Protein AF-A0A5K0XWB1-F1 (afdb_monomer)

Sequence (77 aa):
MTVKTPATPASKIERTPITTPGGPKAKEEKIFVTVRVRPLNRLEEIQKDQVAWECTDDNTIVLKNPSHERTSASYTF

pLDDT: mean 76.06, std 18.65, range [41.81, 96.5]

Nearest PDB s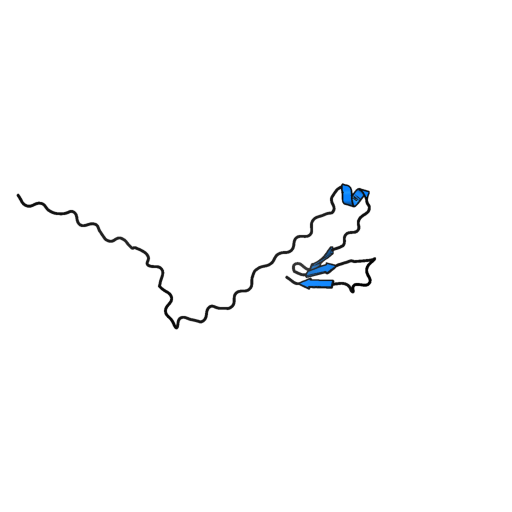tructures (foldseek):
  7lxr-assembly2_B  TM=8.662E-01  e=1.071E-01  Drosophila melanogaster
  5xjb-assembly1_A  TM=8.368E-01  e=4.655E-01  Mus musculus
  5xjb-assembly2_B  TM=8.407E-01  e=5.688E-01  Mus musculus
  3j2u-assembly1_K-1  TM=8.435E-01  e=9.705E-01  Drosophila melanogaster

Mean predicted aligned error: 15.45 Å

Organism: NCBI:txid210225

Structure (mmCIF, N/CA/C/O backbone):
data_AF-A0A5K0XWB1-F1
#
_entry.id   AF-A0A5K0XWB1-F1
#
loop_
_atom_site.group_PDB
_atom_site.id
_atom_site.type_symbol
_atom_site.label_atom_id
_atom_site.label_alt_id
_atom_site.label_comp_id
_atom_site.label_asym_id
_atom_site.label_entity_id
_atom_site.label_seq_id
_atom_site.pdbx_PDB_ins_code
_atom_site.Cartn_x
_atom_site.Cartn_y
_atom_site.Cartn_z
_atom_site.occupancy
_atom_site.B_iso_or_equiv
_atom_site.auth_seq_id
_atom_site.auth_comp_id
_atom_site.auth_asym_id
_atom_site.auth_atom_id
_atom_site.pdbx_PDB_model_num
ATOM 1 N N . MET A 1 1 ? -54.136 55.924 16.617 1.00 43.16 1 MET A N 1
ATOM 2 C CA . MET A 1 1 ? -52.860 55.445 16.047 1.00 43.16 1 MET A CA 1
ATOM 3 C C . MET A 1 1 ? -52.189 54.559 17.083 1.00 43.16 1 MET A C 1
ATOM 5 O O . MET A 1 1 ? -51.763 55.077 18.102 1.00 43.16 1 MET A O 1
ATOM 9 N N . THR A 1 2 ? -52.155 53.243 16.880 1.00 43.72 2 THR A N 1
ATOM 10 C CA . THR A 1 2 ? -51.384 52.317 17.725 1.00 43.72 2 THR A CA 1
ATOM 11 C C . THR A 1 2 ? -50.707 51.305 16.809 1.00 43.72 2 THR A C 1
ATOM 13 O O . THR A 1 2 ? -51.3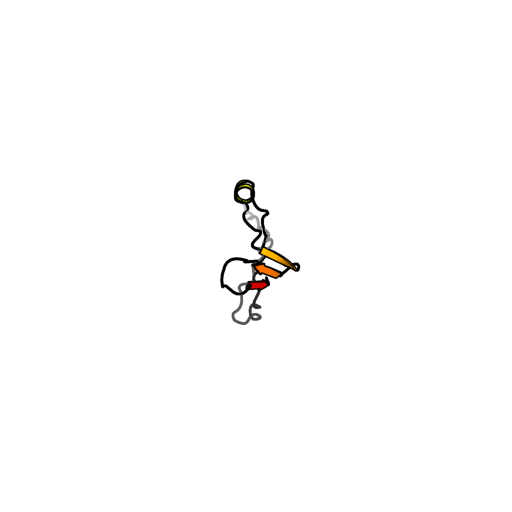55 50.518 16.123 1.00 43.72 2 THR A O 1
ATOM 16 N N . VAL A 1 3 ? -49.385 51.416 16.713 1.00 41.81 3 VAL A N 1
ATOM 17 C CA . VAL A 1 3 ? -48.538 50.633 15.810 1.00 41.81 3 VAL A CA 1
ATOM 18 C C . VAL A 1 3 ? -48.226 49.310 16.510 1.00 41.81 3 VAL A C 1
ATOM 20 O O . VAL A 1 3 ? -47.674 49.318 17.607 1.00 41.81 3 VAL A O 1
ATOM 23 N N . LYS A 1 4 ? -48.622 48.175 15.925 1.00 46.84 4 LYS A N 1
ATOM 24 C CA . LYS A 1 4 ? -48.256 46.842 16.429 1.00 46.84 4 LYS A CA 1
ATOM 25 C C . LYS A 1 4 ? -46.944 46.415 15.775 1.00 46.84 4 LYS A C 1
ATOM 27 O O . LYS A 1 4 ? -46.877 46.285 14.557 1.00 46.84 4 LYS A O 1
ATOM 32 N N . THR A 1 5 ? -45.913 46.215 16.585 1.00 51.91 5 THR A N 1
ATOM 33 C CA . THR A 1 5 ? -44.606 45.687 16.175 1.00 51.91 5 THR A CA 1
ATOM 34 C C . THR A 1 5 ? -44.750 44.230 15.713 1.00 51.91 5 THR A C 1
ATOM 36 O O . THR A 1 5 ? -45.440 43.462 16.389 1.00 51.91 5 THR A O 1
ATOM 39 N N . PRO A 1 6 ? -44.125 43.802 14.602 1.00 48.53 6 PRO A N 1
ATOM 40 C CA . PRO A 1 6 ? -44.136 42.397 14.215 1.00 48.53 6 PRO A CA 1
ATOM 41 C C . PRO A 1 6 ? -43.232 41.584 15.155 1.00 48.53 6 PRO A C 1
ATOM 43 O O . PRO A 1 6 ? -42.056 41.895 15.330 1.00 48.53 6 PRO A O 1
ATOM 46 N N . ALA A 1 7 ? -43.800 40.552 15.779 1.00 50.00 7 ALA A N 1
ATOM 47 C CA . ALA A 1 7 ? -43.083 39.580 16.594 1.00 50.00 7 ALA A CA 1
ATOM 48 C C . ALA A 1 7 ? -42.478 38.498 15.687 1.00 50.00 7 ALA A C 1
ATOM 50 O O . ALA A 1 7 ? -43.206 37.768 15.016 1.00 50.00 7 ALA A O 1
ATOM 51 N N . THR A 1 8 ? -41.151 38.389 15.663 1.00 55.69 8 THR A N 1
ATOM 52 C CA . THR A 1 8 ? -40.445 37.311 14.961 1.00 55.69 8 THR A CA 1
ATOM 53 C C . THR A 1 8 ? -40.532 36.023 15.792 1.00 55.69 8 THR A C 1
ATOM 55 O O . THR A 1 8 ? -40.128 36.041 16.957 1.00 55.69 8 THR A O 1
ATOM 58 N N . PRO A 1 9 ? -41.028 34.894 15.253 1.00 47.94 9 PRO A N 1
ATOM 59 C CA . PRO A 1 9 ? -40.984 33.623 15.963 1.00 47.94 9 PRO A CA 1
ATOM 60 C C . PRO A 1 9 ? -39.532 33.139 16.040 1.00 47.94 9 PRO A C 1
ATOM 62 O O . PRO A 1 9 ? -38.865 32.961 15.020 1.00 47.94 9 PRO A O 1
ATOM 65 N N . ALA A 1 10 ? -39.037 32.947 17.263 1.00 51.19 10 ALA A N 1
ATOM 66 C CA . ALA A 1 10 ? -37.718 32.399 17.556 1.00 51.19 10 ALA A CA 1
ATOM 67 C C . ALA A 1 10 ? -37.650 30.925 17.120 1.00 51.19 10 ALA A C 1
ATOM 69 O O . ALA A 1 10 ? -37.840 30.008 17.918 1.00 51.19 10 ALA A O 1
ATOM 70 N N . SER A 1 11 ? -37.418 30.688 15.830 1.00 47.69 11 SER A N 1
ATOM 71 C CA . SER A 1 11 ? -37.165 29.350 15.309 1.00 47.69 11 SER A CA 1
ATOM 72 C C . SER A 1 11 ? -35.706 28.980 15.571 1.00 47.69 11 SER A C 1
ATOM 74 O O . SER A 1 11 ? -34.795 29.589 15.016 1.00 47.69 11 SER A O 1
ATOM 76 N N . LYS A 1 12 ? -35.523 28.020 16.486 1.00 55.38 12 LYS A N 1
ATOM 77 C CA . LYS A 1 12 ? -34.363 27.134 16.678 1.00 55.38 12 LYS A CA 1
ATOM 78 C C . LYS A 1 12 ? -33.020 27.634 16.121 1.00 55.38 12 LYS A C 1
ATOM 80 O O . LYS A 1 12 ? -32.616 27.274 15.021 1.00 55.38 12 LYS A O 1
ATOM 85 N N . ILE A 1 13 ? -32.256 28.323 16.961 1.00 58.12 13 ILE A N 1
ATOM 86 C CA . ILE A 1 13 ? -30.796 28.224 16.882 1.00 58.12 13 ILE A CA 1
ATOM 87 C C . ILE A 1 13 ? -30.440 26.934 17.621 1.00 58.12 13 ILE A C 1
ATOM 89 O O . ILE A 1 13 ? -30.544 26.872 18.848 1.00 58.12 13 ILE A O 1
ATOM 93 N N . GLU A 1 14 ? -30.088 25.885 16.875 1.00 56.03 14 GLU A N 1
ATOM 94 C CA . GLU A 1 14 ? -29.374 24.733 17.426 1.00 56.03 14 GLU A CA 1
ATOM 95 C C . GLU A 1 14 ? -28.061 25.245 18.025 1.00 56.03 14 GLU A C 1
ATOM 97 O O . GLU A 1 14 ? -27.061 25.452 17.342 1.00 56.03 14 GLU A O 1
ATOM 102 N N . ARG A 1 15 ? -28.088 25.515 19.332 1.00 55.75 15 ARG A N 1
ATOM 103 C CA . ARG A 1 15 ? -26.880 25.670 20.132 1.00 55.75 15 ARG A CA 1
ATOM 104 C C . ARG A 1 15 ? -26.186 24.316 20.139 1.00 55.75 15 ARG A C 1
ATOM 106 O O . ARG A 1 15 ? -26.653 23.388 20.796 1.00 55.75 15 ARG A O 1
ATOM 113 N N . THR A 1 16 ? -25.064 24.222 19.439 1.00 60.66 16 THR A N 1
ATOM 114 C CA . THR A 1 16 ? -24.041 23.221 19.734 1.00 60.66 16 THR A CA 1
ATOM 115 C C . THR A 1 16 ? -23.769 23.242 21.244 1.00 60.66 16 THR A C 1
ATOM 117 O O . THR A 1 16 ? -23.551 24.323 21.806 1.00 60.66 16 THR A O 1
ATOM 120 N N . PRO A 1 17 ? -23.842 22.099 21.948 1.00 53.88 17 PRO A N 1
ATOM 121 C CA . PRO A 1 17 ? -23.589 22.087 23.377 1.00 53.88 17 PRO A CA 1
ATOM 122 C C . PRO A 1 17 ? -22.121 22.443 23.623 1.00 53.88 17 PRO A C 1
ATOM 124 O O . PRO A 1 17 ? -21.206 21.757 23.171 1.00 53.88 17 PRO A O 1
ATOM 127 N N . ILE A 1 18 ? -21.918 23.547 24.343 1.00 55.97 18 ILE A N 1
ATOM 128 C CA . ILE A 1 18 ? -20.651 23.897 24.983 1.00 55.97 18 ILE A CA 1
ATOM 129 C C . ILE A 1 18 ? -20.231 22.697 25.831 1.00 55.97 18 ILE A C 1
ATOM 131 O O . ILE A 1 18 ? -20.966 22.274 26.725 1.00 55.97 18 ILE A O 1
ATOM 135 N N . THR A 1 19 ? -19.067 22.133 25.512 1.00 56.62 19 THR A N 1
ATOM 136 C CA . THR A 1 19 ? -18.498 21.007 26.250 1.00 56.62 19 THR A CA 1
ATOM 137 C C . THR A 1 19 ? -18.318 21.416 27.715 1.00 56.62 19 THR A C 1
ATOM 139 O O . THR A 1 19 ? -17.664 22.413 28.025 1.00 56.62 19 THR A O 1
ATOM 142 N N . THR A 1 20 ? -18.971 20.705 28.630 1.00 61.78 20 THR A N 1
ATOM 143 C CA . THR A 1 20 ? -18.847 20.935 30.073 1.00 61.78 20 THR A CA 1
ATOM 144 C C . THR A 1 20 ? -17.553 20.302 30.599 1.00 61.78 20 THR A C 1
ATOM 146 O O . THR A 1 20 ? -17.234 19.179 30.192 1.00 61.78 20 THR A O 1
ATOM 149 N N . PRO A 1 21 ? -16.8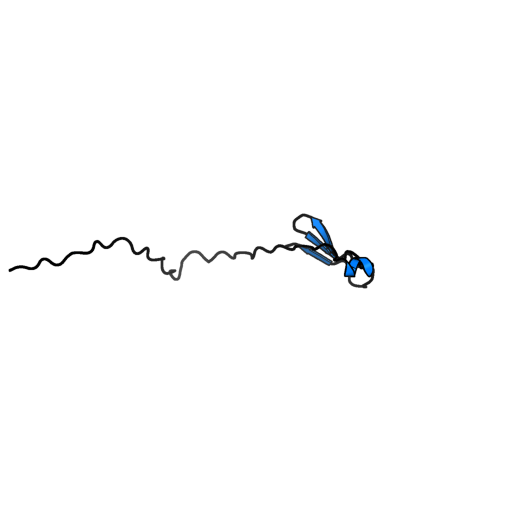31 20.941 31.543 1.00 50.94 21 PRO A N 1
ATOM 150 C CA . PRO A 1 21 ? -15.681 20.327 32.198 1.00 50.94 21 PRO A CA 1
ATOM 151 C C . PRO A 1 21 ? -16.190 19.178 33.080 1.00 50.94 21 PRO A C 1
ATOM 153 O O . PRO A 1 21 ? -16.724 19.406 34.160 1.00 50.94 21 PRO A O 1
ATOM 156 N N . GLY A 1 22 ? -16.111 17.948 32.567 1.00 58.06 22 GLY A N 1
ATOM 157 C CA . GLY A 1 22 ? -16.676 16.747 33.200 1.00 58.06 22 GLY A CA 1
ATOM 158 C C . GLY A 1 22 ? -17.482 15.829 32.271 1.00 58.06 22 GLY A C 1
ATOM 159 O O . GLY A 1 22 ? -18.019 14.830 32.740 1.00 58.06 22 GLY A O 1
ATOM 160 N N . GLY A 1 23 ? -17.579 16.137 30.970 1.00 62.50 23 GLY A N 1
ATOM 161 C CA . GLY A 1 23 ? -18.148 15.222 29.970 1.00 62.50 23 GLY A CA 1
ATOM 162 C C . GLY A 1 23 ? -17.310 13.943 29.778 1.00 62.50 23 GLY A C 1
ATOM 163 O O . GLY A 1 23 ? -16.138 13.923 30.169 1.00 62.50 23 GLY A O 1
ATOM 164 N N . PRO A 1 24 ? -17.887 12.867 29.198 1.00 64.81 24 PRO A N 1
ATOM 165 C CA . PRO A 1 24 ? -17.193 11.594 29.011 1.00 64.81 24 PRO A CA 1
ATOM 166 C C . PRO A 1 24 ? -15.855 11.840 28.317 1.00 64.81 24 PRO A C 1
ATOM 168 O O . PRO A 1 24 ? -15.804 12.555 27.317 1.00 64.81 24 PRO A O 1
ATOM 171 N N . LYS A 1 25 ? -14.776 11.285 28.887 1.00 67.75 25 LYS A N 1
ATOM 172 C CA . LYS A 1 25 ? -13.412 11.424 28.361 1.00 67.75 25 LYS A CA 1
ATOM 173 C C . LYS A 1 25 ? -13.453 11.196 26.850 1.00 67.75 25 LYS A C 1
ATOM 175 O O . LYS A 1 25 ? -13.955 10.153 26.429 1.00 67.75 25 LYS A O 1
ATOM 180 N N . ALA A 1 26 ? -12.980 12.173 26.069 1.00 70.62 26 ALA A N 1
ATOM 181 C CA . ALA A 1 26 ? -12.824 12.013 24.629 1.00 70.62 26 ALA A CA 1
ATOM 182 C C . ALA A 1 26 ? -12.118 10.673 24.399 1.00 70.62 26 ALA A C 1
ATOM 184 O O . ALA A 1 26 ? -11.043 10.437 24.958 1.00 70.62 26 ALA A O 1
ATOM 185 N N . LYS A 1 27 ? -12.795 9.748 23.714 1.00 77.81 27 LYS A N 1
ATOM 186 C CA . LYS A 1 27 ? -12.209 8.442 23.427 1.00 77.81 27 LYS A CA 1
ATOM 187 C C . LYS A 1 27 ? -11.000 8.688 22.534 1.00 77.81 27 LYS A C 1
ATOM 189 O O . LYS A 1 27 ? -11.066 9.520 21.638 1.00 77.81 27 LYS A O 1
ATOM 194 N N . GLU A 1 28 ? -9.906 7.992 22.810 1.00 85.19 28 GLU A N 1
ATOM 195 C CA . GLU A 1 28 ? -8.765 7.985 21.904 1.00 85.19 28 GLU A CA 1
ATOM 196 C C . GLU A 1 28 ? -9.220 7.385 20.567 1.00 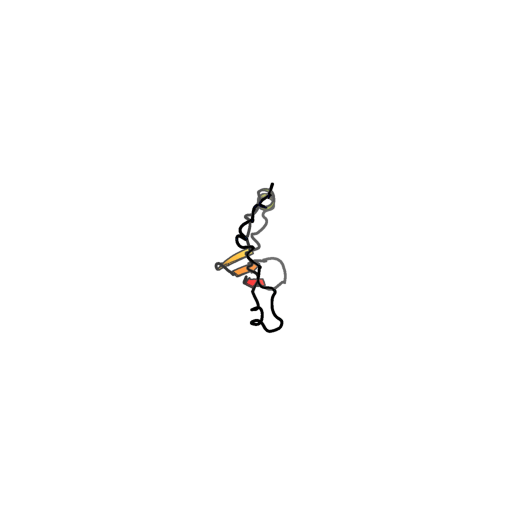85.19 28 GLU A C 1
ATOM 198 O O . GLU A 1 28 ? -9.668 6.237 20.514 1.00 85.19 28 GLU A O 1
ATOM 203 N N . GLU A 1 29 ? -9.163 8.184 19.505 1.00 87.75 29 GLU A N 1
ATOM 204 C CA . GLU A 1 29 ? -9.491 7.766 18.145 1.00 87.75 29 GLU A CA 1
ATOM 205 C C . GLU A 1 29 ? -8.196 7.512 17.376 1.00 87.75 29 GLU A C 1
ATOM 207 O O . GLU A 1 29 ? -7.262 8.316 17.408 1.00 87.75 29 GLU A O 1
ATOM 212 N N . LYS A 1 30 ? -8.128 6.377 16.678 1.00 90.50 30 LYS A N 1
ATOM 213 C CA . LYS A 1 30 ? -6.991 6.057 15.812 1.00 90.50 30 LYS A CA 1
ATOM 214 C C . LYS A 1 30 ? -7.183 6.716 14.452 1.00 90.50 30 LYS A C 1
ATOM 216 O O . LYS A 1 30 ? -8.284 6.713 13.906 1.00 90.50 30 LYS A O 1
ATOM 221 N N . ILE A 1 31 ? -6.096 7.238 13.894 1.00 93.94 31 ILE A N 1
ATOM 222 C CA . ILE A 1 31 ? -6.086 7.751 12.524 1.00 93.94 31 ILE A CA 1
ATOM 223 C C . ILE A 1 31 ? -6.201 6.560 11.575 1.00 93.94 31 ILE A C 1
ATOM 225 O O . ILE A 1 31 ? -5.433 5.607 11.684 1.00 93.94 31 ILE A O 1
ATOM 229 N N . PHE A 1 32 ? -7.145 6.628 10.639 1.00 94.62 32 PHE A N 1
ATOM 230 C CA . PHE A 1 32 ? -7.242 5.648 9.567 1.00 94.62 32 PHE A CA 1
ATOM 231 C C . PHE A 1 32 ? -6.144 5.909 8.533 1.00 94.62 32 PHE A C 1
ATOM 233 O O . PHE A 1 32 ? -6.076 6.995 7.952 1.00 94.62 32 PHE A O 1
ATOM 240 N N . VAL A 1 33 ? -5.279 4.920 8.319 1.00 95.81 33 VAL A N 1
ATOM 241 C CA . VAL A 1 33 ? -4.166 4.991 7.371 1.00 95.81 33 VAL A CA 1
ATOM 242 C C . VAL A 1 33 ? -4.423 3.999 6.246 1.00 95.81 33 VAL A C 1
ATOM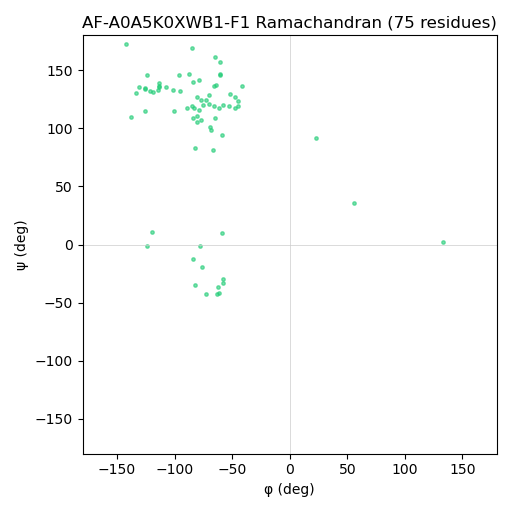 244 O O . VAL A 1 33 ? -4.879 2.883 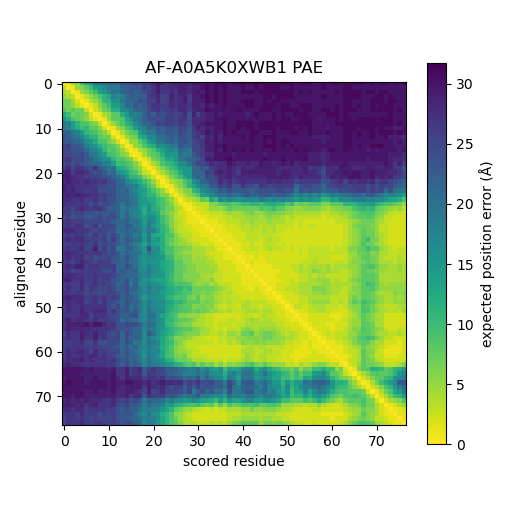6.466 1.00 95.81 33 VAL A O 1
ATOM 247 N N . THR A 1 34 ? -4.135 4.404 5.014 1.00 94.81 34 THR A N 1
ATOM 248 C CA . THR A 1 34 ? -4.171 3.507 3.858 1.00 94.81 34 THR A CA 1
ATOM 249 C C . THR A 1 34 ? -2.884 3.663 3.082 1.00 94.81 34 THR A C 1
ATOM 251 O O . THR A 1 34 ? -2.439 4.782 2.818 1.00 94.81 34 THR A O 1
ATOM 254 N N . VAL A 1 35 ? -2.304 2.538 2.685 1.00 95.00 35 VAL A N 1
ATOM 255 C CA . VAL A 1 35 ? -1.118 2.512 1.838 1.00 95.00 35 VAL A CA 1
ATOM 256 C C . VAL A 1 35 ? -1.511 2.043 0.442 1.00 95.00 35 VAL A C 1
ATOM 258 O O . VAL A 1 35 ? -2.273 1.095 0.280 1.00 95.00 35 VAL A O 1
ATOM 261 N N . ARG A 1 36 ? -0.996 2.720 -0.590 1.00 93.00 36 ARG A N 1
ATOM 262 C CA . ARG A 1 36 ? -1.224 2.367 -1.995 1.00 93.00 36 ARG A CA 1
ATOM 263 C C . ARG A 1 36 ? 0.107 2.197 -2.708 1.00 93.00 36 ARG A C 1
ATOM 265 O O . ARG A 1 36 ? 0.828 3.171 -2.919 1.00 93.00 36 ARG A O 1
ATOM 272 N N . VAL A 1 37 ? 0.387 0.978 -3.153 1.00 92.00 37 VAL A N 1
ATOM 273 C CA . VAL A 1 37 ? 1.527 0.699 -4.029 1.00 92.00 37 VAL A CA 1
ATOM 274 C C . VAL A 1 37 ? 1.144 1.060 -5.467 1.00 92.00 37 VAL A C 1
ATOM 276 O O . VAL A 1 37 ? 0.102 0.638 -5.972 1.00 92.00 37 VAL A O 1
ATOM 279 N N . ARG A 1 38 ? 1.964 1.885 -6.130 1.00 92.56 38 ARG A N 1
ATOM 280 C CA . ARG A 1 38 ? 1.834 2.160 -7.570 1.00 92.56 38 ARG A CA 1
ATOM 281 C C . ARG A 1 38 ? 2.615 1.114 -8.375 1.00 92.56 38 ARG A C 1
ATOM 283 O O . ARG A 1 38 ? 3.683 0.706 -7.925 1.00 92.56 38 ARG A O 1
ATOM 290 N N . PRO A 1 39 ? 2.148 0.730 -9.573 1.00 93.31 39 PRO A N 1
ATOM 291 C CA . PRO A 1 39 ? 2.987 0.012 -10.525 1.00 93.31 39 PRO A CA 1
ATOM 292 C C . PRO A 1 39 ? 4.207 0.849 -10.925 1.00 93.31 39 PRO A C 1
ATOM 294 O O . PRO A 1 39 ? 4.169 2.085 -10.862 1.00 93.31 39 PRO A O 1
ATOM 297 N N . LEU A 1 40 ? 5.258 0.176 -11.389 1.00 93.44 40 LEU A N 1
ATOM 298 C CA . LEU A 1 40 ? 6.407 0.841 -11.997 1.00 93.44 40 LEU A CA 1
ATOM 299 C C . LEU A 1 40 ? 5.961 1.637 -13.232 1.00 93.44 40 LEU A C 1
ATOM 301 O O . LEU A 1 40 ? 5.001 1.289 -13.921 1.00 93.44 40 LEU A O 1
ATOM 305 N N . ASN A 1 41 ? 6.610 2.771 -13.470 1.00 94.88 41 ASN A N 1
ATOM 306 C CA . ASN A 1 41 ? 6.430 3.547 -14.685 1.00 94.88 41 ASN A CA 1
ATOM 307 C C . ASN A 1 41 ? 7.343 3.009 -15.791 1.00 94.88 41 ASN A C 1
ATOM 309 O O . ASN A 1 41 ? 8.296 2.273 -15.555 1.00 94.88 41 ASN A O 1
ATOM 313 N N . ARG A 1 42 ? 7.098 3.491 -17.008 1.00 96.12 42 ARG A N 1
ATOM 314 C CA . ARG A 1 42 ? 7.845 3.081 -18.195 1.00 96.12 42 ARG A CA 1
ATOM 315 C C . ARG A 1 42 ? 9.358 3.319 -18.099 1.00 96.12 42 ARG A C 1
ATOM 317 O O . ARG A 1 42 ? 10.120 2.565 -18.691 1.00 96.12 42 ARG A O 1
ATOM 324 N N . LEU A 1 43 ? 9.800 4.373 -17.409 1.00 96.00 43 LEU A N 1
ATOM 325 C CA . LEU A 1 43 ? 11.230 4.671 -17.256 1.00 96.00 43 LEU A CA 1
ATOM 326 C C . LEU A 1 43 ? 11.901 3.677 -16.296 1.00 96.00 43 LEU A C 1
ATOM 328 O O . LEU A 1 43 ? 12.973 3.169 -16.614 1.00 96.00 43 LEU A O 1
ATOM 332 N N . GLU A 1 44 ? 11.239 3.353 -15.185 1.00 93.56 44 GLU A N 1
ATOM 333 C CA . GLU A 1 44 ? 11.666 2.351 -14.198 1.00 93.56 44 GLU A CA 1
ATOM 334 C C . GLU A 1 44 ? 11.750 0.956 -14.842 1.00 93.56 44 GLU A C 1
ATOM 336 O O . GLU A 1 44 ? 12.738 0.242 -14.670 1.00 93.56 44 GLU A O 1
ATOM 341 N N . GLU A 1 45 ? 10.773 0.599 -15.683 1.00 93.12 45 GLU A N 1
ATOM 342 C CA . GLU A 1 45 ? 10.778 -0.665 -16.432 1.00 93.12 45 GLU A CA 1
ATOM 343 C C . GLU A 1 45 ? 11.957 -0.763 -17.414 1.00 93.12 45 GLU A C 1
ATOM 345 O O . GLU A 1 45 ? 12.619 -1.800 -17.489 1.00 93.12 45 GLU A O 1
ATOM 350 N N . ILE A 1 46 ? 12.265 0.318 -18.146 1.00 96.50 46 ILE A N 1
ATOM 351 C CA . ILE A 1 46 ? 13.420 0.369 -19.063 1.00 96.50 46 ILE A CA 1
ATOM 352 C C . ILE A 1 46 ? 14.735 0.192 -18.293 1.00 96.50 46 ILE A C 1
ATOM 354 O O . ILE A 1 46 ? 15.654 -0.469 -18.779 1.00 96.50 46 ILE A O 1
ATOM 358 N N . GLN A 1 47 ? 14.816 0.749 -17.084 1.00 94.56 47 GLN A N 1
ATOM 359 C CA . GLN A 1 47 ? 15.964 0.614 -16.187 1.00 94.56 47 GLN A CA 1
ATOM 360 C C . GLN A 1 47 ? 16.012 -0.735 -15.457 1.00 94.56 47 GLN A C 1
ATOM 362 O O . GLN A 1 47 ? 16.981 -1.001 -14.747 1.00 94.56 47 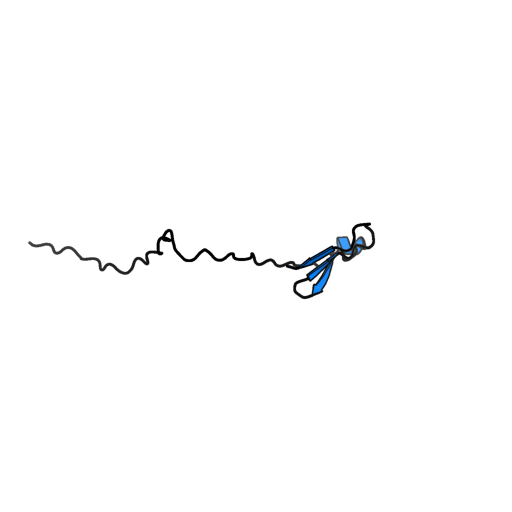GLN A O 1
ATOM 367 N N . LYS A 1 48 ? 15.019 -1.608 -15.679 1.00 89.88 48 LYS A N 1
ATOM 368 C CA . LYS A 1 48 ? 14.866 -2.908 -15.012 1.00 89.88 48 LYS A CA 1
ATOM 369 C C . LYS A 1 48 ? 14.824 -2.788 -13.490 1.00 89.88 48 LYS A C 1
ATOM 371 O O . LYS A 1 48 ? 15.336 -3.662 -12.781 1.00 89.88 48 LYS A O 1
ATOM 376 N N . ASP A 1 49 ? 14.207 -1.717 -13.004 1.0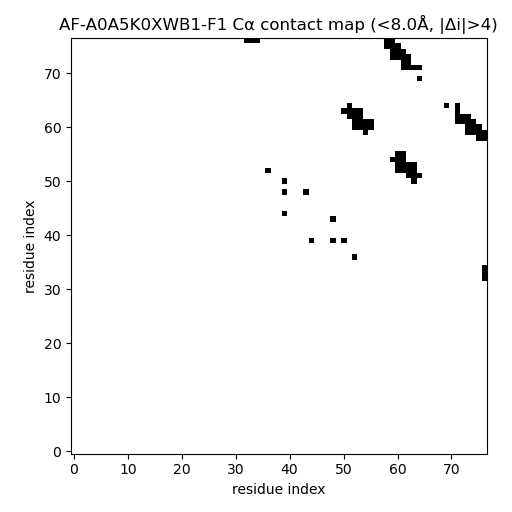0 89.88 49 ASP A N 1
ATOM 377 C CA . ASP A 1 49 ? 13.979 -1.551 -11.578 1.00 89.88 49 ASP A CA 1
ATOM 378 C C . ASP A 1 49 ? 13.116 -2.701 -11.037 1.00 89.88 49 ASP A C 1
ATOM 380 O O . ASP A 1 49 ? 12.287 -3.280 -11.747 1.00 89.88 49 ASP A O 1
ATOM 384 N N . GLN A 1 50 ? 13.360 -3.084 -9.789 1.00 87.25 50 GLN A N 1
ATOM 385 C CA . GLN A 1 50 ? 12.675 -4.204 -9.153 1.00 87.25 50 GLN A CA 1
ATOM 386 C C . GLN A 1 50 ? 11.496 -3.704 -8.324 1.00 87.25 50 GLN A C 1
ATOM 388 O O . GLN A 1 50 ? 11.549 -2.652 -7.691 1.00 87.25 50 GLN A O 1
ATOM 393 N N . VAL A 1 51 ? 10.425 -4.499 -8.269 1.00 87.75 51 VAL A N 1
ATOM 394 C CA . VAL A 1 51 ? 9.291 -4.204 -7.387 1.00 87.75 51 VAL A CA 1
ATOM 395 C C . VAL A 1 51 ? 9.734 -4.390 -5.935 1.00 87.75 51 VAL A C 1
ATOM 397 O O . VAL A 1 51 ? 9.821 -5.509 -5.434 1.00 87.75 51 VAL A O 1
ATOM 400 N N . ALA A 1 52 ? 10.019 -3.273 -5.267 1.00 88.19 52 ALA A N 1
ATOM 401 C CA . ALA A 1 52 ? 10.553 -3.269 -3.910 1.00 88.19 52 ALA A CA 1
ATOM 402 C C . ALA A 1 52 ? 9.507 -3.578 -2.827 1.00 88.19 52 ALA A C 1
ATOM 404 O O . ALA A 1 52 ? 9.885 -3.946 -1.723 1.00 88.19 52 ALA A O 1
ATOM 405 N N . TRP A 1 53 ? 8.207 -3.431 -3.103 1.00 90.88 53 TRP A N 1
ATOM 406 C CA . TRP A 1 53 ? 7.141 -3.633 -2.115 1.00 90.88 53 TRP A CA 1
ATOM 407 C C . TRP A 1 53 ? 6.157 -4.706 -2.563 1.00 90.88 53 TRP A C 1
ATOM 409 O O . TRP A 1 53 ? 5.659 -4.669 -3.686 1.00 90.88 53 TRP A O 1
ATOM 419 N N . GLU A 1 54 ? 5.840 -5.628 -1.661 1.00 91.19 54 GLU A N 1
ATOM 420 C CA . GLU A 1 54 ? 4.764 -6.603 -1.823 1.00 91.19 54 GLU A CA 1
ATOM 421 C C . GLU A 1 54 ? 3.669 -6.344 -0.792 1.00 91.19 54 GLU A C 1
ATOM 423 O O . GLU A 1 54 ? 3.959 -6.181 0.391 1.00 91.19 54 GLU A O 1
ATOM 428 N N . CYS A 1 55 ? 2.414 -6.339 -1.236 1.00 92.69 55 CYS A N 1
ATOM 429 C CA . CYS A 1 55 ? 1.266 -6.424 -0.339 1.00 92.69 55 CYS A CA 1
ATOM 430 C C . CYS A 1 55 ? 1.020 -7.905 -0.035 1.00 92.69 55 CYS A C 1
ATOM 432 O O . CYS A 1 55 ? 0.622 -8.643 -0.936 1.00 92.69 55 CYS A O 1
ATOM 434 N N . THR A 1 56 ? 1.303 -8.348 1.191 1.00 93.25 56 THR A N 1
ATOM 435 C CA . THR A 1 56 ? 1.088 -9.751 1.593 1.00 93.25 56 THR A CA 1
ATOM 436 C C . THR A 1 56 ? -0.359 -10.002 1.990 1.00 93.25 56 THR A C 1
ATOM 438 O O . THR A 1 56 ? -0.893 -11.070 1.714 1.00 93.25 56 THR A O 1
ATOM 441 N N . ASP A 1 57 ? -0.984 -8.994 2.597 1.00 92.81 57 ASP A N 1
ATOM 442 C CA . ASP A 1 57 ? -2.358 -8.999 3.090 1.00 92.81 57 ASP A CA 1
ATOM 443 C C . ASP A 1 57 ? -2.989 -7.620 2.839 1.00 92.81 57 ASP A C 1
ATOM 445 O O . ASP A 1 57 ? -2.290 -6.664 2.493 1.00 92.81 57 ASP A O 1
ATOM 449 N N . ASP A 1 58 ? -4.294 -7.481 3.083 1.00 93.44 58 ASP A N 1
ATOM 450 C CA . ASP A 1 58 ? -5.023 -6.217 2.869 1.00 93.44 58 ASP A CA 1
ATOM 451 C C . ASP A 1 58 ? -4.453 -5.035 3.678 1.00 93.44 58 ASP A C 1
ATOM 453 O O . ASP A 1 58 ? -4.512 -3.890 3.231 1.00 93.44 58 ASP A O 1
ATOM 457 N N . ASN A 1 59 ? -3.859 -5.322 4.841 1.00 95.00 59 ASN A N 1
ATOM 458 C CA . ASN A 1 59 ? -3.343 -4.323 5.783 1.00 95.00 59 ASN A CA 1
ATOM 459 C C . ASN A 1 59 ? -1.832 -4.448 6.035 1.00 95.00 59 ASN A C 1
ATOM 461 O O . ASN A 1 59 ? -1.322 -3.840 6.976 1.00 95.00 59 ASN A O 1
ATOM 465 N N . THR A 1 60 ? -1.112 -5.253 5.244 1.00 95.12 60 THR A N 1
ATOM 466 C CA . THR A 1 60 ? 0.313 -5.537 5.477 1.00 95.12 60 THR A CA 1
ATOM 467 C C . THR A 1 60 ? 1.121 -5.419 4.189 1.00 95.12 60 THR A C 1
ATOM 469 O O . THR A 1 60 ? 0.787 -6.024 3.168 1.00 95.12 60 THR A O 1
ATOM 472 N N . ILE A 1 61 ? 2.225 -4.668 4.244 1.00 94.56 61 ILE A N 1
ATOM 473 C CA . ILE A 1 61 ? 3.201 -4.568 3.152 1.00 94.56 61 ILE A CA 1
ATOM 474 C C . ILE A 1 61 ? 4.606 -4.932 3.623 1.00 94.56 61 ILE A C 1
ATOM 476 O O . ILE A 1 61 ? 5.008 -4.626 4.748 1.00 94.56 61 ILE A O 1
ATOM 480 N N . VAL A 1 62 ? 5.379 -5.544 2.732 1.00 92.56 62 VAL A N 1
ATOM 481 C CA . VAL A 1 62 ? 6.741 -6.006 3.000 1.00 92.56 62 VAL A CA 1
ATOM 482 C C . VAL A 1 62 ? 7.709 -5.432 1.976 1.00 92.56 62 VAL A C 1
ATOM 484 O O . VAL A 1 62 ? 7.457 -5.455 0.769 1.00 92.56 62 VAL A O 1
ATOM 487 N N . LEU A 1 63 ? 8.844 -4.934 2.467 1.00 89.94 63 LEU A N 1
ATOM 488 C CA . LEU A 1 63 ? 9.961 -4.511 1.632 1.00 89.94 63 LEU A CA 1
ATOM 489 C C . LEU A 1 63 ? 10.730 -5.744 1.130 1.00 89.94 63 LEU A C 1
ATOM 491 O O . LEU A 1 63 ? 11.490 -6.365 1.877 1.00 89.94 63 LEU A O 1
ATOM 495 N N . LYS A 1 64 ? 10.582 -6.055 -0.157 1.00 85.38 64 LYS A N 1
ATOM 496 C CA . LYS A 1 64 ? 11.420 -6.983 -0.920 1.00 85.38 64 LYS A CA 1
ATOM 497 C C . LYS A 1 64 ? 12.676 -6.260 -1.395 1.00 85.38 64 LYS A C 1
ATOM 499 O O . LYS A 1 64 ? 12.733 -5.771 -2.519 1.00 85.38 64 LYS A O 1
ATOM 504 N N . ASN A 1 65 ? 13.691 -6.160 -0.542 1.00 70.75 65 ASN A N 1
ATOM 505 C CA . ASN A 1 65 ? 14.986 -5.632 -0.964 1.00 70.75 65 ASN A CA 1
ATOM 506 C C . ASN A 1 65 ? 15.981 -6.780 -1.215 1.00 70.75 65 ASN A C 1
ATOM 508 O O . ASN A 1 65 ? 16.328 -7.476 -0.263 1.00 70.75 65 ASN A O 1
ATOM 512 N N . PRO A 1 66 ? 16.452 -6.993 -2.457 1.00 60.31 66 PRO A N 1
ATOM 513 C CA . PRO A 1 66 ? 17.467 -8.004 -2.743 1.00 60.31 66 PRO A CA 1
ATOM 514 C C . PRO A 1 66 ? 18.913 -7.522 -2.512 1.00 60.31 66 PRO A C 1
ATOM 516 O O . PRO A 1 66 ? 19.820 -8.348 -2.533 1.00 60.31 66 PRO A O 1
ATOM 519 N N . SER A 1 67 ? 19.162 -6.216 -2.334 1.00 59.84 67 SER A N 1
ATOM 520 C CA . SER A 1 67 ? 20.506 -5.616 -2.441 1.00 59.84 67 SER A CA 1
ATOM 521 C C . SER A 1 67 ? 20.989 -4.835 -1.219 1.00 59.84 67 SER A C 1
ATOM 523 O O . SER A 1 67 ? 22.116 -4.345 -1.222 1.00 59.84 67 SER A O 1
ATOM 525 N N . HIS A 1 68 ? 20.189 -4.712 -0.163 1.00 54.09 68 HIS A N 1
ATOM 526 C CA . HIS A 1 68 ? 20.574 -3.958 1.027 1.00 54.09 68 HIS A CA 1
ATOM 527 C C . HIS A 1 68 ? 20.593 -4.882 2.241 1.00 54.09 68 HIS A C 1
ATOM 529 O O . HIS A 1 68 ? 19.599 -5.541 2.519 1.00 54.09 68 HIS A O 1
ATOM 535 N N . GLU A 1 69 ? 21.672 -4.850 3.028 1.00 54.50 69 GLU A N 1
ATOM 536 C CA . GLU A 1 69 ? 21.818 -5.532 4.331 1.00 54.50 69 GLU A CA 1
ATOM 537 C C . GLU A 1 69 ? 20.769 -5.111 5.390 1.00 54.50 69 GLU A C 1
ATOM 539 O O . GLU A 1 69 ? 20.875 -5.452 6.567 1.00 54.50 69 GLU A O 1
ATOM 544 N N . ARG A 1 70 ? 19.740 -4.350 4.998 1.00 59.44 70 ARG A N 1
ATOM 545 C CA . ARG A 1 70 ? 18.571 -4.103 5.832 1.00 59.44 70 ARG A CA 1
ATOM 546 C C . ARG A 1 70 ? 17.666 -5.324 5.765 1.00 59.44 70 ARG A C 1
ATOM 548 O O . ARG A 1 70 ? 17.112 -5.644 4.718 1.00 59.44 70 ARG A O 1
ATOM 555 N N . THR A 1 71 ? 17.513 -5.964 6.916 1.00 60.47 71 THR A N 1
ATOM 556 C CA . THR A 1 71 ? 16.492 -6.972 7.190 1.00 60.47 71 THR A CA 1
ATOM 557 C C . THR A 1 71 ? 15.142 -6.557 6.604 1.00 60.47 71 THR A C 1
ATOM 559 O O . THR A 1 71 ? 14.742 -5.394 6.694 1.00 60.47 71 THR A O 1
ATOM 562 N N . SER A 1 72 ? 14.452 -7.514 5.979 1.00 70.62 72 SER A N 1
ATOM 563 C CA . SER A 1 72 ? 13.101 -7.350 5.436 1.00 70.62 72 SER A CA 1
ATOM 564 C C . SER A 1 72 ? 12.204 -6.617 6.437 1.00 70.62 72 SER A C 1
ATOM 566 O O . SER A 1 72 ? 12.000 -7.101 7.553 1.00 70.62 72 SER A O 1
ATOM 568 N N . ALA A 1 73 ? 11.687 -5.452 6.050 1.00 85.12 73 ALA A N 1
ATOM 569 C CA . ALA A 1 73 ? 10.801 -4.654 6.888 1.00 85.12 73 ALA A CA 1
ATOM 570 C C . ALA A 1 73 ? 9.341 -4.957 6.539 1.00 85.12 73 ALA A C 1
ATOM 572 O O . ALA A 1 73 ? 8.981 -4.956 5.361 1.00 85.12 73 ALA A O 1
ATOM 573 N N . SER A 1 74 ? 8.522 -5.198 7.562 1.00 91.25 74 SER A N 1
ATOM 574 C CA . SER A 1 74 ? 7.075 -5.395 7.448 1.00 91.25 74 SER A CA 1
ATOM 575 C C . SER A 1 74 ? 6.349 -4.246 8.139 1.00 91.25 74 SER A C 1
ATOM 577 O O . SER A 1 74 ? 6.735 -3.845 9.240 1.00 91.25 74 SER A O 1
ATOM 579 N N . TYR A 1 75 ? 5.321 -3.712 7.486 1.00 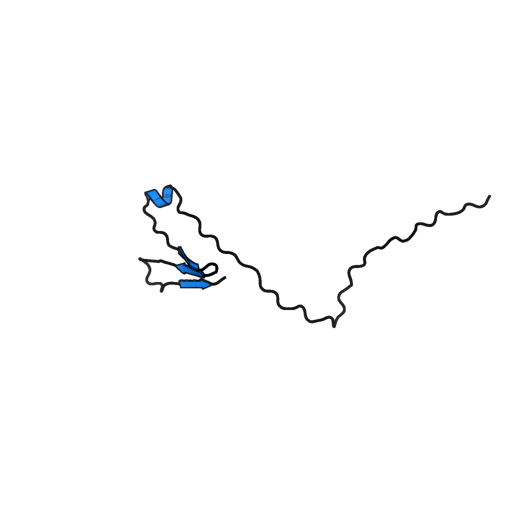93.06 75 TYR A N 1
ATOM 580 C CA . TYR A 1 75 ? 4.486 -2.638 8.011 1.00 93.06 75 TYR A CA 1
ATOM 581 C C . TYR A 1 75 ? 3.024 -3.061 7.980 1.00 93.06 75 TYR A C 1
ATOM 583 O O . TYR A 1 75 ? 2.540 -3.531 6.951 1.00 93.06 75 TYR A O 1
ATOM 591 N N . THR A 1 76 ? 2.332 -2.824 9.093 1.00 94.44 76 THR A N 1
ATOM 592 C CA . THR A 1 76 ? 0.885 -3.009 9.228 1.00 94.44 76 THR A CA 1
ATOM 593 C C . THR A 1 76 ? 0.238 -1.647 9.441 1.00 94.44 76 THR A C 1
ATOM 595 O O . THR A 1 76 ? 0.775 -0.831 10.198 1.00 94.44 76 THR A O 1
ATOM 598 N N . PHE A 1 77 ? -0.878 -1.396 8.766 1.00 91.06 77 PHE A N 1
ATOM 599 C CA . PHE A 1 77 ? -1.603 -0.124 8.808 1.00 91.06 77 PHE A CA 1
ATOM 600 C C . PHE A 1 77 ? -3.077 -0.306 9.173 1.00 91.06 77 PHE A C 1
ATOM 602 O O . PHE A 1 77 ? -3.625 -1.405 8.936 1.00 91.06 77 PHE A O 1
#

InterPro domains:
  IPR001752 Kinesin motor domain [PS50067] (30-77)
  IPR027417 P-loop containing nucleoside triphosphate hydrolase [SSF52540] (29-77)
  IPR036961 Kinesin motor domain superfamily [G3DSA:3.40.850.10] (19-77)

Radius of gyration: 29.65 Å; Cα contacts (8 Å, |Δi|>4): 44; chains: 1; bounding box: 75×65×52 Å

Solvent-accessible surface area (backbone atoms only — not comparable to full-atom values): 5626 Å² total; per-residue (Å²): 141,83,87,80,78,86,81,79,80,87,75,77,79,83,73,76,78,78,84,58,98,82,57,81,77,81,73,91,76,80,83,90,64,86,88,81,87,76,80,83,50,74,68,43,56,76,70,63,61,73,81,43,68,42,74,81,48,99,48,32,39,34,44,53,63,95,85,53,98,63,72,76,48,75,48,76,95

Secondary structure (DSSP, 8-state):
--PPPPPPP------PPPPPTTSS-PPPPPPP----PPPPPHHHHHTT----EEEEETTEEEE--SS-SS---EEE-

Foldseek 3Di:
DDDDDDDDPPPDPPPDDDDDPDPDPDDDDDDDDDDDDDDDDPVCVVVVPDDQWDDPDRFKIWGPDPPDPDDIDMDGD